Protein AF-A0A7S1CAX0-F1 (afdb_monomer_lite)

Secondary structure (DSSP, 8-state):
------------------SHHHHHHHHHHHHHHHHHHHHHHHHTT-HHHHHHHHHHHHHHHHTTT-HHHHHHHHHHHHHHHHHTT-HHHHHHHHHHHHHHHHHTTPPP-HHHHHHHHHHHHHHHHH--SHHHHHHHHHHHHHHHHHT--TT---

InterPro domains:
  IPR007317 Golgi to ER traffic protein 4 [PF04190] (66-153)
  IPR007317 Golgi to ER traffic protein 4 [PTHR12875] (23-150)
  IPR011990 Tetratricopeptide-like helical domain superfamily [G3DSA:1.25.40.10] (21-154)

Radius of gyration: 25.54 Å; chains: 1; bounding box: 96×46×54 Å

Organism: NCBI:txid1486930

Sequence (154 aa):
SSRAGAMAARRDGAGGRRAGGAAARAARDGASNVQEKLKASVAGGDFYSALQMYKTLYSRKNARGRHAEAEALLSEGALVMLEHGQLAAGCELATLLVSRWVERNAPASDATATTLGRINDAFVAAGTGKEHASFLLAAIKWSKHAGGLPGGDR

pLDDT: mean 81.01, std 21.6, range [34.97, 98.62]

Foldseek 3Di:
DDDDDDDDDDDDDDDPDDPPPPVVVVVVVVVVVLVVVLVVCLVVVVLVVNLVSLVVVLVVCVVVVVNVVSLVSLLVNLLSCLVVLNLQSSLVSLLVSLVVCQVVLPADDPVVVVSLVSSLVSCVVSDDDPSSVSSVVSNVVSNVSRHPPPDPPD

Structure (mmCIF, N/CA/C/O backbone):
data_AF-A0A7S1CAX0-F1
#
_entry.id   AF-A0A7S1CAX0-F1
#
loop_
_atom_site.group_PDB
_atom_site.id
_atom_site.type_symbol
_atom_site.label_atom_id
_atom_site.label_alt_id
_atom_site.label_comp_id
_atom_site.label_asym_id
_atom_site.label_entity_id
_atom_site.label_seq_id
_atom_site.pdbx_PDB_ins_code
_atom_site.Cartn_x
_atom_site.Cartn_y
_atom_site.Cartn_z
_atom_site.occupancy
_atom_site.B_iso_or_equiv
_atom_site.auth_seq_id
_atom_site.auth_comp_id
_atom_site.auth_asym_id
_atom_site.auth_atom_id
_atom_site.pdbx_PDB_model_num
ATOM 1 N N . SER A 1 1 ? 81.920 -31.897 18.966 1.00 44.06 1 SER A N 1
ATOM 2 C CA . SER A 1 1 ? 81.211 -30.605 18.924 1.00 44.06 1 SER A CA 1
ATOM 3 C C . SER A 1 1 ? 79.780 -30.815 18.488 1.00 44.06 1 SER A C 1
ATOM 5 O O . SER A 1 1 ? 79.544 -31.201 17.354 1.00 44.06 1 SER A O 1
ATOM 7 N N . SER A 1 2 ? 78.858 -30.635 19.432 1.00 38.16 2 SER A N 1
ATOM 8 C CA . SER A 1 2 ? 77.409 -30.789 19.293 1.00 38.16 2 SER A CA 1
ATOM 9 C C . SER A 1 2 ? 76.764 -29.416 19.504 1.00 38.16 2 SER A C 1
ATOM 11 O O . SER A 1 2 ? 77.166 -28.694 20.417 1.00 38.16 2 SER A O 1
ATOM 13 N N . ARG A 1 3 ? 75.810 -29.035 18.649 1.00 40.59 3 ARG A N 1
ATOM 14 C CA . ARG A 1 3 ? 74.965 -27.834 18.781 1.00 40.59 3 ARG A CA 1
ATOM 15 C C . ARG A 1 3 ? 73.632 -28.169 18.095 1.00 40.59 3 ARG A C 1
ATOM 17 O O . ARG A 1 3 ? 73.607 -28.373 16.892 1.00 40.59 3 ARG A O 1
ATOM 24 N N . ALA A 1 4 ? 72.648 -28.620 18.868 1.00 40.78 4 ALA A N 1
ATOM 25 C CA . ALA A 1 4 ? 71.555 -27.827 19.442 1.00 40.78 4 ALA A CA 1
ATOM 26 C C . ALA A 1 4 ? 70.459 -27.463 18.423 1.00 40.78 4 ALA A C 1
ATOM 28 O O . ALA A 1 4 ? 70.690 -26.700 17.493 1.00 40.78 4 ALA A O 1
ATOM 29 N N . GLY A 1 5 ? 69.249 -27.967 18.671 1.00 36.62 5 GLY A N 1
ATOM 30 C CA . GLY A 1 5 ? 68.012 -27.575 17.996 1.00 36.62 5 GLY A CA 1
ATOM 31 C C . GLY A 1 5 ? 66.832 -28.307 18.629 1.00 36.62 5 GLY A C 1
ATOM 32 O O . GLY A 1 5 ? 66.643 -29.494 18.401 1.00 36.62 5 GLY A O 1
ATOM 33 N N . ALA A 1 6 ? 66.118 -27.616 19.511 1.00 40.88 6 ALA A N 1
ATOM 34 C CA . ALA A 1 6 ? 65.125 -28.161 20.423 1.00 40.88 6 ALA A CA 1
ATOM 35 C C . ALA A 1 6 ? 63.689 -28.145 19.865 1.00 40.88 6 ALA A C 1
ATOM 37 O O . ALA A 1 6 ? 63.354 -27.337 19.006 1.00 40.88 6 ALA A O 1
ATOM 38 N N . MET A 1 7 ? 62.846 -28.932 20.545 1.00 36.00 7 MET A N 1
ATOM 39 C CA . MET A 1 7 ? 61.454 -28.637 20.921 1.00 36.00 7 MET A CA 1
ATOM 40 C C . MET A 1 7 ? 60.298 -28.846 19.919 1.00 36.00 7 MET A C 1
ATOM 42 O O . MET A 1 7 ? 60.063 -28.073 19.002 1.00 36.00 7 MET A O 1
ATOM 46 N N . ALA A 1 8 ? 59.453 -29.793 20.347 1.00 38.12 8 ALA A N 1
ATOM 47 C CA . ALA A 1 8 ? 58.020 -29.635 20.619 1.00 38.12 8 ALA A CA 1
ATOM 48 C C . ALA A 1 8 ? 57.004 -29.940 19.504 1.00 38.12 8 ALA A C 1
ATOM 50 O O . ALA A 1 8 ? 56.794 -29.202 18.547 1.00 38.12 8 ALA A O 1
ATOM 51 N N . ALA A 1 9 ? 56.275 -31.027 19.767 1.00 42.78 9 ALA A N 1
ATOM 52 C CA . ALA A 1 9 ? 55.037 -31.449 19.138 1.00 42.78 9 ALA A CA 1
ATOM 53 C C . ALA A 1 9 ? 53.938 -30.378 19.173 1.00 42.78 9 ALA A C 1
ATOM 55 O O . ALA A 1 9 ? 53.765 -29.698 20.187 1.00 42.78 9 ALA A O 1
ATOM 56 N N . ARG A 1 10 ? 53.090 -30.352 18.136 1.00 36.81 10 ARG A N 1
ATOM 57 C CA . ARG A 1 10 ? 51.700 -29.887 18.241 1.00 36.81 10 ARG A CA 1
ATOM 58 C C . ARG A 1 10 ? 50.765 -30.777 17.419 1.00 36.81 10 ARG A C 1
ATOM 60 O O . ARG A 1 10 ? 50.992 -31.021 16.240 1.00 36.81 10 ARG A O 1
ATOM 67 N N . ARG A 1 11 ? 49.741 -31.268 18.120 1.00 37.88 11 ARG A N 1
ATOM 68 C CA . ARG A 1 11 ? 48.550 -31.975 17.643 1.00 37.88 11 ARG A CA 1
ATOM 69 C C . ARG A 1 11 ? 47.566 -31.028 16.946 1.00 37.88 11 ARG A C 1
ATOM 71 O O . ARG A 1 11 ? 47.497 -29.862 17.317 1.00 37.88 11 ARG A O 1
ATOM 78 N N . ASP A 1 12 ? 46.791 -31.637 16.045 1.00 34.97 12 ASP A N 1
ATOM 79 C CA . ASP A 1 12 ? 45.351 -31.498 15.765 1.00 34.97 12 ASP A CA 1
ATOM 80 C C . ASP A 1 12 ? 44.698 -30.121 15.587 1.00 34.97 12 ASP A C 1
ATOM 82 O O . ASP A 1 12 ? 44.853 -29.202 16.384 1.00 34.97 12 ASP A O 1
ATOM 86 N N . GLY A 1 13 ? 43.783 -30.053 14.611 1.00 35.06 13 GLY A N 1
ATOM 87 C CA . GLY A 1 13 ? 42.746 -29.023 14.620 1.00 35.06 13 GLY A CA 1
ATOM 88 C C . GLY A 1 13 ? 41.946 -28.864 13.335 1.00 35.06 13 GLY A C 1
ATOM 89 O O . GLY A 1 13 ? 41.960 -27.795 12.734 1.00 35.06 13 GLY A O 1
ATOM 90 N N . ALA A 1 14 ? 41.208 -29.898 12.924 1.00 49.28 14 ALA A N 1
ATOM 91 C CA . ALA A 1 14 ? 40.087 -29.738 12.001 1.00 49.28 14 ALA A CA 1
ATOM 92 C C . ALA A 1 14 ? 39.044 -28.773 12.602 1.00 49.28 14 ALA A C 1
ATOM 94 O O . ALA A 1 14 ? 38.603 -28.962 13.733 1.00 49.28 14 ALA A O 1
ATOM 95 N N . GLY A 1 15 ? 38.628 -27.746 11.855 1.00 40.38 15 GLY A N 1
ATOM 96 C CA . GLY A 1 15 ? 37.693 -26.747 12.388 1.00 40.38 15 GLY A CA 1
ATOM 97 C C . GLY A 1 15 ? 37.135 -25.744 11.380 1.00 40.38 15 GLY A C 1
ATOM 98 O O . GLY A 1 15 ? 36.855 -24.607 11.739 1.00 40.38 15 GLY A O 1
ATOM 99 N N . GLY A 1 16 ? 36.971 -26.127 10.113 1.00 44.12 16 GLY A N 1
ATOM 100 C CA . GLY A 1 16 ? 36.284 -25.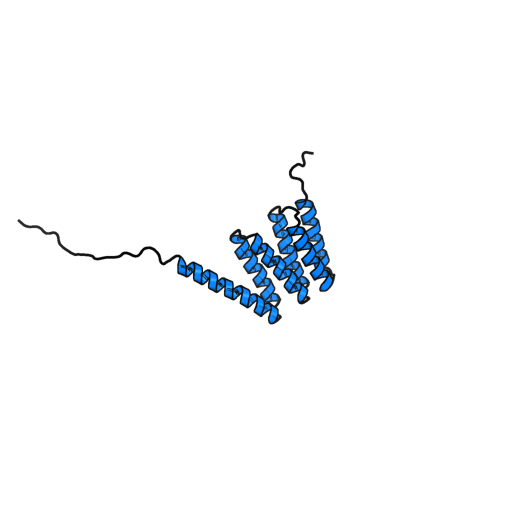297 9.122 1.00 44.12 16 GLY A CA 1
ATOM 101 C C . GLY A 1 16 ? 34.781 -25.593 9.087 1.00 44.12 16 GLY A C 1
ATOM 102 O O . GLY A 1 16 ? 34.403 -26.736 8.844 1.00 44.12 16 GLY A O 1
ATOM 103 N N . ARG A 1 17 ? 33.953 -24.542 9.221 1.00 52.75 17 ARG A N 1
ATOM 104 C CA . ARG A 1 17 ? 32.480 -24.461 9.014 1.00 52.75 17 ARG A CA 1
ATOM 105 C C . ARG A 1 17 ? 31.587 -24.537 10.268 1.00 52.75 17 ARG A C 1
ATOM 107 O O . ARG A 1 17 ? 30.875 -25.515 10.462 1.00 52.75 17 ARG A O 1
ATOM 114 N N . ARG A 1 18 ? 31.500 -23.446 11.048 1.00 49.44 18 ARG A N 1
ATOM 115 C CA . ARG A 1 18 ? 30.340 -23.168 11.941 1.00 49.44 18 ARG A CA 1
ATOM 116 C C . ARG A 1 18 ? 29.879 -21.698 12.022 1.00 49.44 18 ARG A C 1
ATOM 118 O O . ARG A 1 18 ? 28.989 -21.396 12.804 1.00 49.44 18 ARG A O 1
ATOM 125 N N . ALA A 1 19 ? 30.397 -20.785 11.196 1.00 51.97 19 ALA A N 1
ATOM 126 C CA . ALA A 1 19 ? 30.010 -19.364 11.261 1.00 51.97 19 ALA A CA 1
ATOM 127 C C . ALA A 1 19 ? 28.743 -19.003 10.448 1.00 51.97 19 ALA A C 1
ATOM 129 O O . ALA A 1 19 ? 28.038 -18.060 10.793 1.00 51.97 19 ALA A O 1
ATOM 130 N N . GLY A 1 20 ? 28.399 -19.766 9.401 1.00 48.28 20 GLY A N 1
ATOM 131 C CA . GLY A 1 20 ? 27.277 -19.426 8.507 1.00 48.28 20 GLY A CA 1
ATOM 132 C C . GLY A 1 20 ? 25.873 -19.666 9.087 1.00 48.28 20 GLY A C 1
ATOM 133 O O . GLY A 1 20 ? 24.917 -19.018 8.673 1.00 48.28 20 GLY A O 1
ATOM 134 N N . GLY A 1 21 ? 25.730 -20.571 10.062 1.00 47.00 21 GLY A N 1
ATOM 135 C CA . GLY A 1 21 ? 24.420 -20.967 10.601 1.00 47.00 21 GLY A CA 1
ATOM 136 C C . GLY A 1 21 ? 23.845 -20.008 11.649 1.00 47.00 21 GLY A C 1
ATOM 137 O O . GLY A 1 21 ? 22.638 -19.785 11.679 1.00 47.00 21 GLY A O 1
ATOM 138 N N . ALA A 1 22 ? 24.696 -19.408 12.486 1.00 55.41 22 ALA A N 1
ATOM 139 C CA . ALA A 1 22 ? 24.262 -18.554 13.595 1.00 55.41 22 ALA A CA 1
ATOM 140 C C . ALA A 1 22 ? 23.721 -17.196 13.117 1.00 55.41 22 ALA A C 1
ATOM 142 O O . ALA A 1 22 ? 22.669 -16.757 13.576 1.00 55.41 22 ALA A O 1
ATOM 143 N N . ALA A 1 23 ? 24.378 -16.571 12.134 1.00 52.81 23 ALA A N 1
ATOM 144 C CA . ALA A 1 23 ? 23.921 -15.313 11.541 1.00 52.81 23 ALA A CA 1
ATOM 145 C C . ALA A 1 23 ? 22.601 -15.483 10.766 1.00 52.81 23 ALA A C 1
ATOM 147 O O . ALA A 1 23 ? 21.706 -14.645 10.861 1.00 52.81 23 ALA A O 1
ATOM 148 N N . ALA A 1 24 ? 22.444 -16.602 10.051 1.00 52.50 24 ALA A N 1
ATOM 149 C CA . ALA A 1 24 ? 21.204 -16.930 9.352 1.00 52.50 24 ALA A CA 1
ATOM 150 C C . ALA A 1 24 ? 20.044 -17.218 10.323 1.00 52.50 24 ALA A C 1
ATOM 152 O O . ALA A 1 24 ? 18.904 -16.860 10.032 1.00 52.50 24 ALA A O 1
ATOM 153 N N . ARG A 1 25 ? 20.325 -17.826 11.484 1.00 48.59 25 ARG A N 1
ATOM 154 C CA . ARG A 1 25 ? 19.327 -18.088 12.531 1.00 48.59 25 ARG A CA 1
ATOM 155 C C . ARG A 1 25 ? 18.913 -16.807 13.258 1.00 48.59 25 ARG A C 1
ATOM 157 O O . ARG A 1 25 ? 17.731 -16.508 13.279 1.00 48.59 25 ARG A O 1
ATOM 164 N N . ALA A 1 26 ? 19.860 -15.973 13.686 1.00 54.69 26 ALA A N 1
ATOM 165 C CA . ALA A 1 26 ? 19.562 -14.672 14.295 1.00 54.69 26 ALA A CA 1
ATOM 166 C C . ALA A 1 26 ? 18.788 -13.732 13.346 1.00 54.69 26 ALA A C 1
ATOM 168 O O . ALA A 1 26 ? 17.893 -13.002 13.770 1.00 54.69 26 ALA A O 1
ATOM 169 N N . ALA A 1 27 ? 19.082 -13.777 12.041 1.00 53.69 27 ALA A N 1
ATOM 170 C CA . ALA A 1 27 ? 18.327 -13.034 11.034 1.00 53.69 27 ALA A CA 1
ATOM 171 C C . ALA A 1 27 ? 16.896 -13.569 10.834 1.00 53.69 27 ALA A C 1
ATOM 173 O O . ALA A 1 27 ? 15.994 -12.784 10.538 1.00 53.69 27 ALA A O 1
ATOM 174 N N . ARG A 1 28 ? 16.682 -14.883 10.989 1.00 52.22 28 ARG A N 1
ATOM 175 C CA . ARG A 1 28 ? 15.354 -15.519 10.949 1.00 52.22 28 ARG A CA 1
ATOM 176 C C . ARG A 1 28 ? 14.548 -15.209 12.210 1.00 52.22 28 ARG A C 1
ATOM 178 O O . ARG A 1 28 ? 13.405 -14.778 12.089 1.00 52.22 28 ARG A O 1
ATOM 185 N N . ASP A 1 29 ? 15.171 -15.304 13.379 1.00 54.53 29 ASP A N 1
ATOM 186 C CA . ASP A 1 29 ? 14.547 -15.025 14.676 1.00 54.53 29 ASP A CA 1
ATOM 187 C C . ASP A 1 29 ? 14.168 -13.535 14.797 1.00 54.53 29 ASP A C 1
ATOM 189 O O . ASP A 1 29 ? 13.073 -13.188 15.240 1.00 54.53 29 ASP A O 1
ATOM 193 N N . GLY A 1 30 ? 15.023 -12.634 14.297 1.00 58.81 30 GLY A N 1
ATOM 194 C CA . GLY A 1 30 ? 14.728 -11.201 14.220 1.00 58.81 30 GLY A CA 1
ATOM 195 C C . GLY A 1 30 ? 13.636 -10.839 13.205 1.00 58.81 30 GLY A C 1
ATOM 196 O O . GLY A 1 30 ? 1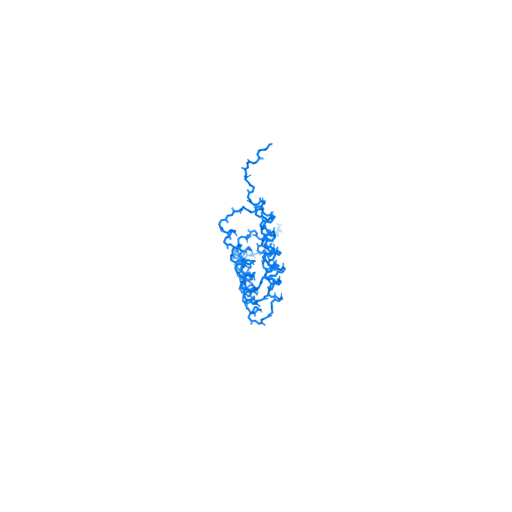2.910 -9.872 13.420 1.00 58.81 30 GLY A O 1
ATOM 197 N N . ALA A 1 31 ? 13.489 -11.593 12.109 1.00 55.59 31 ALA A N 1
ATOM 198 C CA . ALA A 1 31 ? 12.433 -11.365 11.119 1.00 55.59 31 ALA A CA 1
ATOM 199 C C . ALA A 1 31 ? 11.061 -11.885 11.589 1.00 55.59 31 ALA A C 1
ATOM 201 O O . ALA A 1 31 ? 10.070 -11.180 11.398 1.00 55.59 31 ALA A O 1
ATOM 202 N N . SER A 1 32 ? 11.016 -13.055 12.246 1.00 57.66 32 SER A N 1
ATOM 203 C CA . SER A 1 32 ? 9.788 -13.621 12.839 1.00 57.66 32 SER A CA 1
ATOM 204 C C . SER A 1 32 ? 9.201 -12.680 13.893 1.00 57.66 32 SER A C 1
ATOM 206 O O . SER A 1 32 ? 8.029 -12.318 13.835 1.00 57.66 32 SER A O 1
ATOM 208 N N . ASN A 1 33 ? 10.061 -12.163 14.776 1.00 69.31 33 ASN A N 1
ATOM 209 C CA . ASN A 1 33 ? 9.667 -11.250 15.847 1.00 69.31 33 ASN A CA 1
ATOM 210 C C . ASN A 1 33 ? 9.074 -9.934 15.308 1.00 69.31 33 ASN A C 1
ATOM 212 O O . ASN A 1 33 ? 8.148 -9.371 15.881 1.00 69.31 33 ASN A O 1
ATOM 216 N N . VAL A 1 34 ? 9.576 -9.427 14.178 1.00 71.69 34 VAL A N 1
ATOM 217 C CA . VAL A 1 34 ? 9.106 -8.146 13.639 1.00 71.69 34 VAL A CA 1
ATOM 218 C C . VAL A 1 34 ? 7.725 -8.258 12.982 1.00 71.69 34 VAL A C 1
ATOM 220 O O . VAL A 1 34 ? 6.926 -7.340 13.147 1.00 71.69 34 VAL A O 1
ATOM 223 N N . GLN A 1 35 ? 7.405 -9.360 12.293 1.00 70.56 35 GLN A N 1
ATOM 224 C CA . GLN A 1 35 ? 6.041 -9.584 11.787 1.00 70.56 35 GLN A CA 1
ATOM 225 C C . GLN A 1 35 ? 5.036 -9.803 12.925 1.00 70.56 35 GLN A C 1
ATOM 227 O O . GLN A 1 35 ? 3.921 -9.294 12.861 1.00 70.56 35 GLN A O 1
ATOM 232 N N . GLU A 1 36 ? 5.426 -10.514 13.983 1.00 76.06 36 GLU A N 1
ATOM 233 C CA . GLU A 1 36 ? 4.591 -10.683 15.180 1.00 76.06 36 GLU A CA 1
ATOM 234 C C . GLU A 1 36 ? 4.344 -9.351 15.891 1.00 76.06 36 GLU A C 1
ATOM 236 O O . GLU A 1 36 ? 3.205 -9.030 16.221 1.00 76.06 36 GLU A O 1
ATOM 241 N N . LYS A 1 37 ? 5.385 -8.527 16.049 1.00 76.50 37 LYS A N 1
ATOM 242 C CA . LYS A 1 37 ? 5.259 -7.171 16.596 1.00 76.50 37 LYS A CA 1
ATOM 243 C C . LYS A 1 37 ? 4.365 -6.279 15.749 1.00 76.50 37 LYS A C 1
ATOM 245 O O . LYS A 1 37 ? 3.569 -5.542 16.306 1.00 76.50 37 LYS A O 1
ATOM 250 N N . LEU A 1 38 ? 4.463 -6.366 14.424 1.00 82.38 38 LEU A N 1
ATOM 251 C CA . LEU A 1 38 ? 3.599 -5.616 13.515 1.00 82.38 38 LEU A CA 1
ATOM 252 C C . LEU A 1 38 ? 2.124 -5.971 13.745 1.00 82.38 38 LEU A C 1
ATOM 254 O O . LEU A 1 38 ? 1.294 -5.081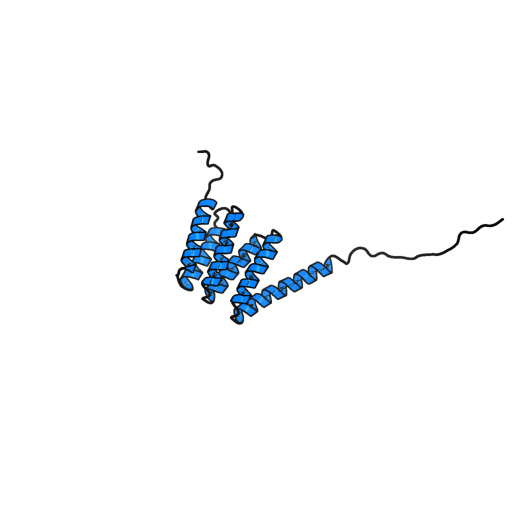 13.913 1.00 82.38 38 LEU A O 1
ATOM 258 N N . LYS A 1 39 ? 1.817 -7.272 13.825 1.00 78.00 39 LYS A N 1
ATOM 259 C CA . LYS A 1 39 ? 0.470 -7.768 14.140 1.00 78.00 39 LYS A CA 1
ATOM 260 C C . LYS A 1 39 ? 0.008 -7.306 15.520 1.00 78.00 39 LYS A C 1
ATOM 262 O O . LYS A 1 39 ? -1.132 -6.880 15.659 1.00 78.00 39 LYS A O 1
ATOM 267 N N . ALA A 1 40 ? 0.891 -7.347 16.517 1.00 82.00 40 ALA A N 1
ATOM 268 C CA . ALA A 1 40 ? 0.590 -6.887 17.868 1.00 82.00 40 ALA A CA 1
ATOM 269 C C . ALA A 1 40 ? 0.330 -5.371 17.930 1.00 82.00 40 ALA A C 1
ATOM 271 O O . ALA A 1 40 ? -0.622 -4.960 18.584 1.00 82.00 40 ALA A O 1
ATOM 272 N N . SER A 1 41 ? 1.115 -4.544 17.229 1.00 82.38 41 SER A N 1
ATOM 273 C CA . SER A 1 41 ? 0.906 -3.091 17.161 1.00 82.38 41 SER A CA 1
ATOM 274 C C . SER A 1 41 ? -0.427 -2.742 16.503 1.00 82.38 41 SER A C 1
ATOM 276 O O . SER A 1 41 ? -1.157 -1.913 17.032 1.00 82.38 41 SER A O 1
ATOM 278 N N . VAL A 1 42 ? -0.780 -3.411 15.400 1.00 86.12 42 VAL A N 1
ATOM 279 C CA . VAL A 1 42 ? -2.085 -3.224 14.742 1.00 86.12 42 VAL A CA 1
ATOM 280 C C . VAL A 1 42 ? -3.225 -3.658 15.667 1.00 86.12 42 VAL A C 1
ATOM 282 O O . VAL A 1 42 ? -4.153 -2.886 15.886 1.00 86.12 42 VAL A O 1
ATOM 285 N N . ALA A 1 43 ? -3.130 -4.844 16.277 1.00 84.50 43 ALA A N 1
ATOM 286 C CA . ALA A 1 43 ? -4.149 -5.350 17.201 1.00 84.50 43 ALA A CA 1
ATOM 287 C C . ALA A 1 43 ? -4.296 -4.488 18.468 1.00 84.50 43 ALA A C 1
ATOM 289 O O . ALA A 1 43 ? -5.386 -4.384 19.023 1.00 84.50 43 ALA A O 1
ATOM 290 N N . GLY A 1 44 ? -3.207 -3.865 18.921 1.00 84.94 44 GLY A N 1
ATOM 291 C CA . GLY A 1 44 ? -3.185 -2.950 20.060 1.00 84.94 44 GLY A CA 1
ATOM 292 C C . GLY A 1 44 ? -3.592 -1.511 19.730 1.00 84.94 44 GLY A C 1
ATOM 293 O O . GLY A 1 44 ? -3.587 -0.677 20.630 1.00 84.94 44 GLY A O 1
ATOM 294 N N . GLY A 1 45 ? -3.912 -1.199 18.468 1.00 88.94 45 GLY A N 1
ATOM 295 C CA . GLY A 1 45 ? -4.270 0.154 18.028 1.00 88.94 45 GLY A CA 1
ATOM 296 C C . GLY A 1 45 ? -3.094 1.136 17.939 1.00 88.94 45 GLY A C 1
ATOM 297 O O . GLY A 1 45 ? -3.303 2.331 17.730 1.00 88.94 45 GLY A O 1
ATOM 298 N N . ASP A 1 46 ? -1.852 0.661 18.060 1.00 93.62 46 ASP A N 1
ATOM 299 C CA . ASP A 1 46 ? -0.644 1.470 17.881 1.00 93.62 46 ASP A CA 1
ATOM 300 C C . ASP A 1 46 ? -0.282 1.577 16.390 1.00 93.62 46 ASP A C 1
ATOM 302 O O . ASP A 1 46 ? 0.717 1.039 15.890 1.00 93.62 46 ASP A O 1
ATOM 306 N N . PHE A 1 47 ? -1.152 2.267 15.650 1.00 93.31 47 PHE A N 1
ATOM 307 C CA . PHE A 1 47 ? -1.023 2.433 14.204 1.00 93.31 47 PHE A CA 1
ATOM 308 C C . PHE A 1 47 ? 0.186 3.284 13.813 1.00 93.31 47 PHE A C 1
ATOM 310 O O . PHE A 1 47 ? 0.766 3.072 12.747 1.00 93.31 47 PHE A O 1
ATOM 317 N N . TYR A 1 48 ? 0.615 4.205 14.679 1.00 93.69 48 TYR A N 1
ATOM 318 C CA . TYR A 1 48 ? 1.814 5.001 14.437 1.00 93.69 48 TYR A CA 1
ATOM 319 C C . TYR A 1 48 ? 3.070 4.126 14.447 1.00 93.69 48 TYR A C 1
ATOM 321 O O 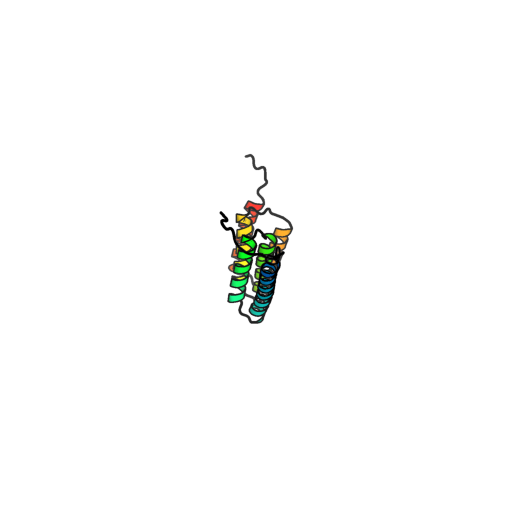. TYR A 1 48 ? 3.848 4.157 13.486 1.00 93.69 48 TYR A O 1
ATOM 329 N N . SER A 1 49 ? 3.257 3.299 15.481 1.00 91.62 49 SER A N 1
ATOM 330 C CA . SER A 1 49 ? 4.393 2.374 15.514 1.00 91.62 49 SER A CA 1
ATOM 331 C C . SER A 1 49 ? 4.309 1.362 14.377 1.00 91.62 49 SER A C 1
ATOM 333 O O . SER A 1 49 ? 5.315 1.128 13.702 1.00 91.62 49 SER A O 1
ATOM 335 N N . ALA A 1 50 ? 3.120 0.819 14.093 1.00 94.12 50 ALA A N 1
ATOM 336 C CA . ALA A 1 50 ? 2.928 -0.097 12.970 1.00 94.12 50 ALA A CA 1
ATOM 337 C C . ALA A 1 50 ? 3.335 0.544 11.627 1.00 94.12 50 ALA A C 1
ATOM 339 O O . ALA A 1 50 ? 4.075 -0.071 10.855 1.00 94.12 50 ALA A O 1
ATOM 340 N N . LEU A 1 51 ? 2.951 1.800 11.371 1.00 95.38 51 LEU A N 1
ATOM 341 C CA . LEU A 1 51 ? 3.350 2.552 10.177 1.00 95.38 51 LEU A CA 1
ATOM 342 C C . LEU A 1 51 ? 4.878 2.672 10.063 1.00 95.38 51 LEU A C 1
ATOM 344 O O . LEU A 1 51 ? 5.456 2.363 9.014 1.00 95.38 51 LEU A O 1
ATOM 348 N N . GLN A 1 52 ? 5.557 3.070 11.143 1.00 94.75 52 GLN A N 1
ATOM 349 C CA . GLN A 1 52 ? 7.021 3.187 11.131 1.00 94.75 52 GLN A CA 1
ATOM 350 C C . GLN A 1 52 ? 7.709 1.830 10.935 1.00 94.75 52 GLN A C 1
ATOM 352 O O . GLN A 1 52 ? 8.742 1.734 10.257 1.00 94.75 52 GLN A O 1
ATOM 357 N N . MET A 1 53 ? 7.122 0.760 11.469 1.00 93.25 53 MET A N 1
ATOM 358 C CA . MET A 1 53 ? 7.614 -0.596 11.266 1.00 93.25 53 MET A CA 1
ATOM 359 C C . MET A 1 53 ? 7.479 -1.046 9.808 1.00 93.25 53 MET A C 1
ATOM 361 O O . MET A 1 53 ? 8.467 -1.543 9.258 1.00 93.25 53 MET A O 1
ATOM 365 N N . TYR A 1 54 ? 6.334 -0.810 9.153 1.00 95.56 54 TYR A N 1
ATOM 366 C CA . TYR A 1 54 ? 6.162 -1.078 7.718 1.00 95.56 54 TYR A CA 1
ATOM 367 C C . TYR A 1 54 ? 7.233 -0.364 6.885 1.00 95.56 54 TYR A C 1
ATOM 369 O O . TYR A 1 54 ? 7.928 -1.006 6.093 1.00 95.56 54 TYR A O 1
ATOM 377 N N . LYS A 1 55 ? 7.456 0.936 7.120 1.00 95.25 55 LYS A N 1
ATOM 378 C CA . LYS A 1 55 ? 8.471 1.731 6.399 1.00 95.25 55 LYS A CA 1
ATOM 379 C C . LYS A 1 55 ? 9.898 1.226 6.628 1.00 95.25 55 LYS A C 1
ATOM 381 O O . LYS A 1 55 ? 10.711 1.179 5.697 1.00 95.25 55 LYS A O 1
ATOM 386 N N . THR A 1 56 ? 10.208 0.809 7.855 1.00 94.50 56 THR A N 1
ATOM 387 C CA . THR A 1 56 ? 11.524 0.262 8.220 1.00 94.50 56 THR A CA 1
ATOM 388 C C . THR A 1 56 ? 11.769 -1.088 7.548 1.00 94.50 56 THR A C 1
ATOM 390 O O . THR A 1 56 ? 12.836 -1.318 6.970 1.00 94.50 56 THR A O 1
ATOM 393 N N . LEU A 1 57 ? 10.785 -1.989 7.600 1.00 92.69 57 LEU A N 1
ATOM 394 C CA . LEU A 1 57 ? 10.853 -3.300 6.958 1.00 92.69 57 LEU A CA 1
ATOM 395 C C . LEU A 1 57 ? 10.984 -3.174 5.447 1.00 92.69 57 LEU A C 1
ATOM 397 O O . LEU A 1 57 ? 11.878 -3.793 4.865 1.00 92.69 57 LEU A O 1
ATOM 401 N N . TYR A 1 58 ? 10.145 -2.332 4.845 1.00 94.69 58 TYR A N 1
ATOM 402 C CA . TYR A 1 58 ? 10.219 -1.973 3.438 1.00 94.69 58 TYR A CA 1
ATOM 403 C C . TYR A 1 58 ? 11.646 -1.546 3.066 1.00 94.69 58 TYR A C 1
ATOM 405 O O . TYR A 1 58 ? 12.268 -2.169 2.206 1.00 94.69 58 TYR A O 1
ATOM 413 N N . SER A 1 59 ? 12.211 -0.562 3.774 1.00 93.44 59 SER A N 1
ATOM 414 C CA . SER A 1 59 ? 13.547 -0.024 3.477 1.00 93.44 59 SER A CA 1
ATOM 415 C C . SER A 1 59 ? 14.629 -1.103 3.553 1.00 93.44 59 SER A C 1
ATOM 417 O O . SER A 1 59 ? 15.473 -1.211 2.663 1.00 93.44 59 SER A O 1
ATOM 419 N N . ARG A 1 60 ? 14.572 -1.969 4.573 1.00 93.56 60 ARG A N 1
ATOM 420 C CA . ARG A 1 60 ? 15.510 -3.094 4.734 1.00 93.56 60 ARG A CA 1
ATOM 421 C C . ARG A 1 60 ? 15.398 -4.124 3.612 1.00 93.56 60 ARG A C 1
ATOM 423 O O . ARG A 1 60 ? 16.413 -4.685 3.202 1.00 93.56 60 ARG A O 1
ATOM 430 N N . LYS A 1 61 ? 14.182 -4.422 3.151 1.00 91.44 61 LYS A N 1
ATOM 431 C CA . LYS A 1 61 ? 13.937 -5.372 2.054 1.00 91.44 61 LYS A CA 1
ATOM 432 C C . LYS A 1 61 ? 14.374 -4.783 0.719 1.00 91.44 61 LYS A C 1
ATOM 434 O O . LYS A 1 61 ? 15.074 -5.461 -0.032 1.00 91.44 61 LYS A O 1
ATOM 439 N N . ASN A 1 62 ? 14.050 -3.514 0.483 1.00 91.75 62 ASN A N 1
ATOM 440 C CA . ASN A 1 62 ? 14.439 -2.785 -0.716 1.00 91.75 62 ASN A CA 1
ATOM 441 C C . ASN A 1 62 ? 15.967 -2.681 -0.847 1.00 91.75 62 ASN A C 1
ATOM 443 O O . ASN A 1 62 ? 16.510 -3.002 -1.897 1.00 91.75 62 ASN A O 1
ATOM 447 N N . ALA A 1 63 ? 16.675 -2.366 0.245 1.00 91.88 63 ALA A N 1
ATOM 448 C CA . ALA A 1 63 ? 18.142 -2.320 0.274 1.00 91.88 63 ALA A CA 1
ATOM 449 C C . ALA A 1 63 ? 18.818 -3.674 -0.027 1.00 91.88 63 ALA A C 1
ATOM 451 O O . ALA A 1 63 ? 19.997 -3.719 -0.362 1.00 91.88 63 ALA A O 1
ATOM 452 N N . ARG A 1 64 ? 18.084 -4.788 0.090 1.00 93.94 64 ARG A N 1
ATOM 453 C CA . ARG A 1 64 ? 18.556 -6.144 -0.240 1.00 93.94 64 ARG A CA 1
ATOM 454 C C . ARG A 1 64 ? 18.119 -6.603 -1.637 1.00 93.94 64 ARG A C 1
ATOM 456 O O . ARG A 1 64 ? 18.212 -7.792 -1.922 1.00 93.94 64 ARG A O 1
ATOM 463 N N . GLY A 1 65 ? 17.572 -5.709 -2.466 1.00 91.69 65 GLY A N 1
ATOM 464 C CA . GLY A 1 65 ? 17.065 -6.031 -3.806 1.00 91.69 65 GLY A CA 1
ATOM 465 C C . GLY A 1 65 ? 15.783 -6.875 -3.816 1.00 91.69 65 GLY A C 1
ATOM 466 O O . GLY A 1 65 ? 15.357 -7.349 -4.866 1.00 91.69 65 GLY A O 1
ATOM 467 N N . ARG A 1 66 ? 15.133 -7.082 -2.661 1.00 92.75 66 ARG A N 1
ATOM 468 C CA . ARG A 1 66 ? 13.907 -7.895 -2.541 1.00 92.75 66 ARG A CA 1
ATOM 469 C C . ARG A 1 66 ? 12.675 -7.048 -2.858 1.00 92.75 66 ARG A C 1
ATOM 471 O O . ARG A 1 66 ? 11.811 -6.868 -2.003 1.00 92.75 66 ARG A O 1
ATOM 478 N N . HIS A 1 67 ? 12.626 -6.491 -4.067 1.00 92.25 67 HIS A N 1
ATOM 479 C CA . HIS A 1 67 ? 11.635 -5.480 -4.448 1.00 92.25 67 HIS A CA 1
ATOM 480 C C . HIS A 1 67 ? 10.195 -5.996 -4.364 1.00 92.25 67 HIS A C 1
ATOM 482 O O . HIS A 1 67 ? 9.375 -5.345 -3.733 1.00 92.25 67 HIS A O 1
ATOM 488 N N . ALA A 1 68 ? 9.909 -7.196 -4.880 1.00 91.81 68 ALA A N 1
ATOM 489 C CA . ALA A 1 68 ? 8.561 -7.773 -4.825 1.00 91.81 68 ALA A CA 1
ATOM 490 C C . ALA A 1 68 ? 8.035 -7.918 -3.384 1.00 91.81 68 ALA A C 1
ATOM 492 O O . ALA A 1 68 ? 6.890 -7.594 -3.094 1.00 91.81 68 ALA A O 1
ATOM 493 N N . GLU A 1 69 ? 8.888 -8.344 -2.448 1.00 92.81 69 GLU A N 1
ATOM 494 C CA . GLU A 1 69 ? 8.507 -8.436 -1.034 1.00 92.81 69 GLU A CA 1
ATOM 495 C C . GLU A 1 69 ? 8.355 -7.071 -0.369 1.00 92.81 69 GLU A C 1
ATOM 497 O O . GLU A 1 69 ? 7.520 -6.903 0.515 1.00 92.81 69 GLU A O 1
ATOM 502 N N . ALA A 1 70 ? 9.188 -6.105 -0.755 1.00 94.44 70 ALA A N 1
ATOM 503 C CA . ALA A 1 70 ? 9.099 -4.747 -0.245 1.00 94.44 70 ALA A CA 1
ATOM 504 C C . ALA A 1 70 ? 7.783 -4.088 -0.698 1.00 94.44 70 ALA A C 1
ATOM 506 O O . ALA A 1 70 ? 7.100 -3.461 0.107 1.00 94.44 70 ALA A O 1
ATOM 507 N N . GLU A 1 71 ? 7.401 -4.282 -1.959 1.00 95.06 71 GLU A N 1
ATOM 508 C CA . GLU A 1 71 ? 6.138 -3.797 -2.521 1.00 95.06 71 GLU A CA 1
ATOM 509 C C . GLU A 1 71 ? 4.931 -4.487 -1.876 1.00 95.06 71 GLU A C 1
ATOM 511 O O . GLU A 1 71 ? 3.989 -3.807 -1.465 1.00 95.06 71 GLU A O 1
ATOM 516 N N . ALA A 1 72 ? 4.998 -5.810 -1.684 1.00 95.06 72 ALA A N 1
ATOM 517 C CA . ALA A 1 72 ? 3.970 -6.559 -0.967 1.00 95.06 72 ALA A CA 1
ATOM 518 C C . ALA A 1 72 ? 3.749 -5.999 0.448 1.00 95.06 72 ALA A C 1
ATOM 520 O O . ALA A 1 72 ? 2.608 -5.719 0.805 1.00 95.06 72 ALA A O 1
ATOM 521 N N . LEU A 1 73 ? 4.826 -5.731 1.201 1.00 95.31 73 LEU A N 1
ATOM 522 C CA . LEU A 1 73 ? 4.750 -5.133 2.542 1.00 95.31 73 LEU A CA 1
ATOM 523 C C . LEU A 1 73 ? 4.066 -3.762 2.553 1.00 95.31 73 LEU A C 1
ATOM 525 O O . LEU A 1 73 ? 3.304 -3.473 3.472 1.00 95.31 73 LEU A O 1
ATOM 529 N N . LEU A 1 74 ? 4.339 -2.906 1.564 1.00 97.56 74 LEU A N 1
ATOM 530 C CA . LEU A 1 74 ? 3.687 -1.596 1.483 1.00 97.56 74 LEU A CA 1
ATOM 531 C C . LEU A 1 74 ? 2.205 -1.724 1.131 1.00 97.56 74 LEU A C 1
ATOM 533 O O . LEU A 1 74 ? 1.384 -1.042 1.739 1.00 97.56 74 LEU A O 1
ATOM 537 N N . SER A 1 75 ? 1.862 -2.603 0.184 1.00 97.88 75 SER A N 1
ATOM 538 C CA . SER A 1 75 ? 0.465 -2.837 -0.193 1.00 97.88 75 SER A CA 1
ATOM 539 C C . SER A 1 75 ? -0.346 -3.445 0.957 1.00 97.88 75 SER A C 1
ATOM 541 O O . SER A 1 75 ? -1.433 -2.960 1.250 1.00 97.88 75 SER A O 1
ATOM 543 N N . GLU A 1 76 ? 0.207 -4.439 1.659 1.00 96.62 76 GLU A N 1
ATOM 544 C CA . GLU A 1 76 ? -0.399 -5.057 2.842 1.00 96.62 76 GLU A CA 1
ATOM 545 C C . GLU A 1 76 ? -0.612 -4.014 3.938 1.00 96.62 76 GLU A C 1
ATOM 547 O O . GLU A 1 76 ? -1.721 -3.870 4.445 1.00 96.62 76 GLU A O 1
ATOM 552 N N . GLY A 1 77 ? 0.422 -3.231 4.256 1.00 96.62 77 GLY A N 1
ATOM 553 C CA . GLY A 1 77 ? 0.313 -2.198 5.276 1.00 96.62 77 GLY A CA 1
ATOM 554 C C . GLY A 1 77 ? -0.700 -1.114 4.926 1.00 96.62 77 GLY A C 1
ATOM 555 O O . GLY A 1 77 ? -1.445 -0.689 5.804 1.00 96.62 77 GLY A O 1
ATOM 556 N N . ALA A 1 78 ? -0.784 -0.697 3.660 1.00 98.12 78 ALA A N 1
ATOM 557 C CA . ALA A 1 78 ? -1.802 0.254 3.226 1.00 98.12 78 ALA A CA 1
ATOM 558 C C . ALA A 1 78 ? -3.218 -0.294 3.466 1.00 98.12 78 ALA A C 1
ATOM 560 O O . ALA A 1 78 ? -4.032 0.396 4.073 1.00 98.12 78 ALA A O 1
ATOM 561 N N . LEU A 1 79 ? -3.488 -1.539 3.058 1.00 98.00 79 LEU A N 1
ATOM 562 C CA . LEU A 1 79 ? -4.790 -2.184 3.263 1.00 98.00 79 LEU A CA 1
ATOM 563 C C . LEU A 1 79 ? -5.137 -2.294 4.751 1.00 98.00 79 LEU A C 1
ATOM 565 O O . LEU A 1 79 ? -6.201 -1.841 5.157 1.00 98.00 79 LEU A O 1
ATOM 569 N N . VAL A 1 80 ? -4.206 -2.787 5.573 1.00 96.25 80 VAL A N 1
ATOM 570 C CA . VAL A 1 80 ? -4.411 -2.939 7.022 1.00 96.25 80 VAL A CA 1
ATOM 571 C C . VAL A 1 80 ? -4.724 -1.600 7.695 1.00 96.25 80 VAL A C 1
ATOM 573 O O . VAL A 1 80 ? -5.608 -1.527 8.546 1.00 96.25 80 VAL A O 1
ATOM 576 N N . MET A 1 81 ? -4.024 -0.524 7.325 1.00 96.56 81 MET A N 1
ATOM 577 C CA . MET A 1 81 ? -4.294 0.808 7.880 1.00 96.56 81 MET A CA 1
ATOM 578 C C . MET A 1 81 ? -5.686 1.310 7.484 1.00 96.56 81 MET A C 1
ATOM 580 O O . MET A 1 81 ? -6.407 1.847 8.324 1.00 96.56 81 MET A O 1
ATOM 584 N N . LEU A 1 82 ? -6.079 1.110 6.224 1.00 97.69 82 LEU A N 1
ATOM 585 C CA . LEU A 1 82 ? -7.388 1.525 5.716 1.00 97.69 82 LEU A CA 1
ATOM 586 C C . LEU A 1 82 ? -8.532 0.733 6.357 1.00 97.69 82 LEU A C 1
ATOM 588 O O . LEU A 1 82 ? -9.525 1.337 6.751 1.00 97.69 82 LEU A O 1
ATOM 592 N N . GLU A 1 83 ? -8.363 -0.573 6.566 1.00 95.88 83 GLU A N 1
ATOM 593 C CA . GLU A 1 83 ? -9.322 -1.423 7.292 1.00 95.88 83 GLU A CA 1
ATOM 594 C C . GLU A 1 83 ? -9.604 -0.916 8.719 1.00 95.88 83 GLU A C 1
ATOM 596 O O . GLU A 1 83 ? -10.705 -1.093 9.231 1.00 95.88 83 GLU A O 1
ATOM 601 N N . HIS A 1 84 ? -8.639 -0.231 9.343 1.00 94.88 84 HIS A N 1
ATOM 602 C CA . HIS A 1 84 ? -8.778 0.378 10.671 1.00 94.88 84 HIS A CA 1
ATOM 603 C C . HIS A 1 84 ? -9.094 1.888 10.623 1.00 94.88 84 HIS A C 1
ATOM 605 O O . HIS A 1 84 ? -8.922 2.600 11.618 1.00 94.88 84 HIS A O 1
ATOM 611 N N . GLY A 1 85 ? -9.514 2.410 9.466 1.00 95.06 85 GLY A N 1
ATOM 612 C CA . GLY A 1 85 ? -9.886 3.818 9.280 1.00 95.06 85 GLY A CA 1
ATOM 613 C C . GLY A 1 85 ? -8.711 4.805 9.315 1.00 95.06 85 GLY A C 1
ATOM 614 O O . GLY A 1 85 ? -8.917 6.018 9.363 1.00 95.06 85 GLY A O 1
ATOM 615 N N . GLN A 1 86 ? -7.466 4.325 9.278 1.00 96.62 86 GLN A N 1
ATOM 616 C CA . GLN A 1 86 ? -6.265 5.163 9.322 1.00 96.62 86 GLN A CA 1
ATOM 617 C C . GLN A 1 86 ? -5.907 5.685 7.923 1.00 96.62 86 GLN A C 1
ATOM 619 O O . GLN A 1 86 ? -4.890 5.306 7.338 1.00 96.62 86 GLN A O 1
ATOM 624 N N . LEU A 1 87 ? -6.742 6.579 7.381 1.00 97.38 87 LEU A N 1
ATOM 625 C CA . LEU A 1 87 ? -6.621 7.086 6.004 1.00 97.38 87 LEU A CA 1
ATOM 626 C C . LEU A 1 87 ? -5.247 7.702 5.701 1.00 97.38 87 LEU A C 1
ATOM 628 O O . LEU A 1 87 ? -4.665 7.429 4.651 1.00 97.38 87 LEU A O 1
ATOM 632 N N . ALA A 1 88 ? -4.704 8.503 6.624 1.00 97.62 88 ALA A N 1
ATOM 633 C CA . ALA A 1 88 ? -3.412 9.163 6.436 1.00 97.62 88 ALA A CA 1
ATOM 634 C C . ALA A 1 88 ? -2.257 8.150 6.363 1.00 97.62 88 ALA A C 1
ATOM 636 O O . ALA A 1 88 ? -1.431 8.222 5.453 1.00 97.62 88 ALA A O 1
ATOM 637 N N . ALA A 1 89 ? -2.238 7.165 7.268 1.00 97.31 89 ALA A N 1
ATOM 638 C CA . ALA A 1 89 ? -1.226 6.110 7.282 1.00 97.31 89 ALA A CA 1
ATOM 639 C C . ALA A 1 89 ? -1.336 5.197 6.050 1.00 97.31 89 ALA A C 1
ATOM 641 O O . ALA A 1 89 ? -0.324 4.870 5.425 1.00 97.31 89 ALA A O 1
ATOM 642 N N . GLY A 1 90 ? -2.564 4.834 5.658 1.00 98.00 90 GLY A N 1
ATOM 643 C CA . GLY A 1 90 ? -2.826 4.074 4.436 1.00 98.00 90 GLY A CA 1
ATOM 644 C C . GLY A 1 90 ? -2.342 4.809 3.185 1.00 98.00 90 GLY A C 1
ATOM 645 O O . GLY A 1 90 ? -1.643 4.230 2.352 1.00 98.00 90 GLY A O 1
ATOM 646 N N . CYS A 1 91 ? -2.629 6.110 3.087 1.00 98.50 91 CYS A N 1
ATOM 647 C CA . CYS A 1 91 ? -2.158 6.961 1.996 1.00 98.50 91 CYS A CA 1
ATOM 648 C C . CYS A 1 91 ? -0.639 7.075 1.952 1.00 98.50 91 CYS A C 1
ATOM 650 O O . CYS A 1 91 ? -0.057 7.000 0.870 1.00 98.50 91 CYS A O 1
ATOM 652 N N . GLU A 1 92 ? 0.021 7.239 3.096 1.00 98.50 92 GLU A N 1
ATOM 653 C CA . GLU A 1 92 ? 1.479 7.330 3.147 1.00 98.50 92 GLU A CA 1
ATOM 654 C C . GLU A 1 92 ? 2.139 6.057 2.594 1.00 98.50 92 GLU A C 1
ATOM 656 O O . GLU A 1 92 ? 3.037 6.139 1.754 1.00 98.50 92 GLU A O 1
ATOM 661 N N . LEU A 1 93 ? 1.655 4.875 2.987 1.00 98.56 93 LEU A N 1
ATOM 662 C CA . LEU A 1 93 ? 2.180 3.601 2.483 1.00 98.56 93 LEU A CA 1
ATOM 663 C C . LEU A 1 93 ? 1.855 3.378 1.000 1.00 98.56 93 LEU A C 1
ATOM 665 O O . LEU A 1 93 ? 2.731 2.963 0.236 1.00 98.56 93 LEU A O 1
ATOM 669 N N . ALA A 1 94 ? 0.633 3.697 0.572 1.00 98.44 94 ALA A N 1
ATOM 670 C CA . ALA A 1 94 ? 0.212 3.545 -0.818 1.00 98.44 94 ALA A CA 1
ATOM 671 C C . ALA A 1 94 ? 0.969 4.492 -1.767 1.00 98.44 94 ALA A C 1
ATOM 673 O O . ALA A 1 94 ? 1.433 4.084 -2.830 1.00 98.44 94 ALA A O 1
ATOM 674 N N . THR A 1 95 ? 1.146 5.757 -1.382 1.00 98.31 95 THR A N 1
ATOM 675 C CA . THR A 1 95 ? 1.911 6.733 -2.178 1.00 98.31 95 THR A CA 1
ATOM 676 C C . THR A 1 95 ? 3.404 6.422 -2.180 1.00 98.31 95 THR A C 1
ATOM 678 O O . THR A 1 95 ? 4.054 6.604 -3.213 1.00 98.31 95 THR A O 1
ATOM 681 N N . LEU A 1 96 ? 3.951 5.880 -1.083 1.00 98.06 96 LEU A N 1
ATOM 682 C CA . LEU A 1 96 ? 5.311 5.347 -1.063 1.00 98.06 96 LEU A CA 1
ATOM 683 C C . LEU A 1 96 ? 5.462 4.202 -2.071 1.00 98.06 96 LEU A C 1
ATOM 685 O O . LEU A 1 96 ? 6.400 4.237 -2.860 1.00 98.06 96 LEU A O 1
ATOM 689 N N . LEU A 1 97 ? 4.535 3.238 -2.106 1.00 98.19 97 LEU A N 1
ATOM 690 C CA . LEU A 1 97 ? 4.552 2.143 -3.086 1.00 98.19 97 LEU A CA 1
ATOM 691 C C . LEU A 1 97 ? 4.603 2.673 -4.525 1.00 98.19 97 LEU A C 1
ATOM 693 O O . LEU A 1 97 ? 5.505 2.314 -5.284 1.00 98.19 97 LEU A O 1
ATOM 697 N N . VAL A 1 98 ? 3.692 3.585 -4.872 1.00 97.69 98 VAL A N 1
ATOM 698 C CA . VAL A 1 98 ? 3.631 4.182 -6.215 1.00 97.69 98 VAL A CA 1
ATOM 699 C C . VAL A 1 98 ? 4.907 4.963 -6.543 1.00 97.69 98 VAL A C 1
ATOM 701 O O . VAL A 1 98 ? 5.431 4.855 -7.650 1.00 97.69 98 VAL A O 1
ATOM 704 N N . SER A 1 99 ? 5.463 5.701 -5.580 1.00 95.25 99 SER A N 1
ATOM 705 C CA . SER A 1 99 ? 6.721 6.438 -5.773 1.00 95.25 99 SER A CA 1
ATOM 706 C C . SER A 1 99 ? 7.883 5.501 -6.112 1.00 95.25 99 SER A C 1
ATOM 708 O O . SER A 1 99 ? 8.721 5.828 -6.949 1.00 95.25 99 SER A O 1
ATOM 710 N N . ARG A 1 100 ? 7.914 4.295 -5.535 1.00 94.12 100 ARG A N 1
ATOM 711 C CA . ARG A 1 100 ? 8.947 3.294 -5.847 1.00 94.12 100 ARG A CA 1
ATOM 712 C C . ARG A 1 100 ? 8.779 2.674 -7.220 1.00 94.12 100 ARG A C 1
ATOM 714 O O . ARG A 1 100 ? 9.779 2.381 -7.872 1.00 94.12 100 ARG A O 1
ATOM 721 N N . TRP A 1 101 ? 7.547 2.513 -7.685 1.00 95.31 101 TRP A N 1
ATOM 722 C CA . TRP A 1 101 ? 7.307 2.133 -9.071 1.00 95.31 101 TRP A CA 1
ATOM 723 C C . TRP A 1 101 ? 7.791 3.203 -10.051 1.00 95.31 101 TRP A C 1
ATOM 725 O O . TRP A 1 101 ? 8.377 2.844 -11.069 1.00 95.31 101 TRP A O 1
ATOM 735 N N . VAL A 1 102 ? 7.631 4.494 -9.730 1.00 93.31 102 VAL A N 1
ATOM 736 C CA . VAL A 1 102 ? 8.206 5.593 -10.531 1.00 93.31 102 VAL A CA 1
ATOM 737 C C . VAL A 1 102 ? 9.731 5.503 -10.562 1.00 93.31 1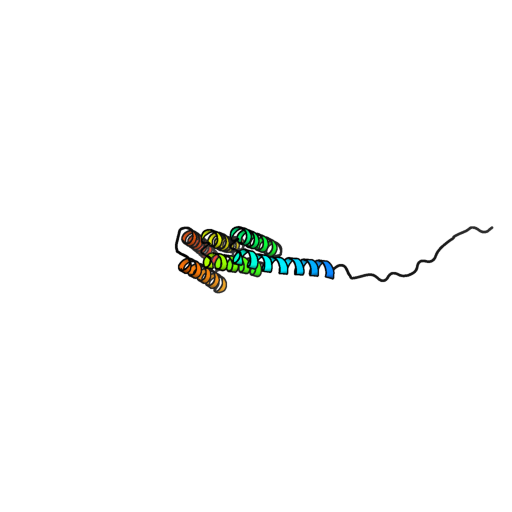02 VAL A C 1
ATOM 739 O O . VAL A 1 102 ? 10.311 5.444 -11.640 1.00 93.31 102 VAL A O 1
ATOM 742 N N . GLU A 1 103 ? 10.389 5.430 -9.402 1.00 91.25 103 GLU A N 1
ATOM 743 C CA . GLU A 1 103 ? 11.858 5.362 -9.318 1.00 91.25 103 GLU A CA 1
ATOM 744 C C . GLU A 1 103 ? 12.459 4.179 -10.090 1.00 91.25 103 GLU A C 1
ATOM 746 O O . GLU A 1 103 ? 13.567 4.269 -10.615 1.00 91.25 103 GLU A O 1
ATOM 751 N N . ARG A 1 104 ? 11.735 3.057 -10.151 1.00 90.56 104 ARG A N 1
ATOM 752 C CA . ARG A 1 104 ? 12.176 1.837 -10.836 1.00 90.56 104 ARG A CA 1
ATOM 753 C C . ARG A 1 104 ? 11.714 1.739 -12.289 1.00 90.56 104 ARG A C 1
ATOM 755 O O . ARG A 1 104 ? 12.013 0.728 -12.921 1.00 90.56 104 ARG A O 1
ATOM 762 N N . ASN A 1 105 ? 10.985 2.731 -12.804 1.00 90.88 105 ASN A N 1
ATOM 763 C CA . ASN A 1 105 ? 10.312 2.663 -14.105 1.00 90.88 105 ASN A CA 1
ATOM 764 C C . ASN A 1 105 ? 9.486 1.372 -14.263 1.00 90.88 105 ASN A C 1
ATOM 766 O O . ASN A 1 105 ? 9.557 0.689 -15.284 1.00 90.88 105 ASN A O 1
ATOM 770 N N . ALA A 1 106 ? 8.747 0.987 -13.217 1.00 90.38 106 ALA A N 1
ATOM 771 C CA . ALA A 1 106 ? 7.941 -0.225 -13.255 1.00 90.38 106 ALA A CA 1
ATOM 772 C C . ALA A 1 106 ? 6.827 -0.082 -14.312 1.00 90.38 106 ALA A C 1
ATOM 774 O O . ALA A 1 106 ? 6.123 0.936 -14.302 1.00 90.38 106 ALA A O 1
ATOM 775 N N . PRO A 1 107 ? 6.652 -1.075 -15.204 1.00 90.81 107 PRO A N 1
ATOM 776 C CA . PRO A 1 107 ? 5.674 -0.998 -16.279 1.00 90.81 107 PRO A CA 1
ATOM 777 C C . PRO A 1 107 ? 4.248 -1.137 -15.749 1.00 90.81 107 PRO A C 1
ATOM 779 O O . PRO A 1 107 ? 3.999 -1.804 -14.738 1.00 90.81 107 PRO A O 1
ATOM 782 N N . ALA A 1 108 ? 3.298 -0.565 -16.487 1.00 92.44 108 ALA A N 1
ATOM 783 C CA . ALA A 1 108 ? 1.893 -0.869 -16.275 1.00 92.44 108 ALA A CA 1
ATOM 784 C C . ALA A 1 108 ? 1.639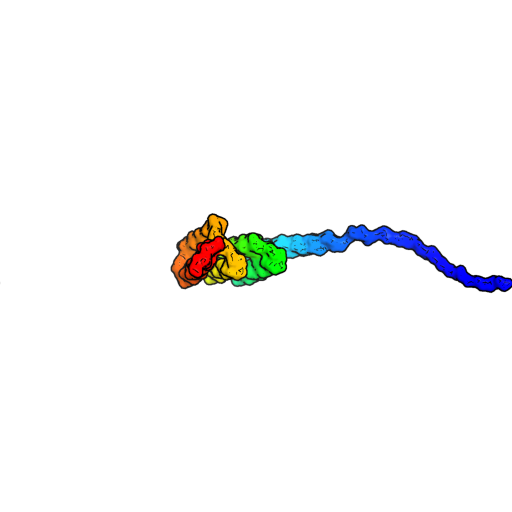 -2.348 -16.615 1.00 92.44 108 ALA A C 1
ATOM 786 O O . ALA A 1 108 ? 1.958 -2.820 -17.704 1.00 92.44 108 ALA A O 1
ATOM 787 N N . SER A 1 109 ? 1.094 -3.086 -15.654 1.00 92.44 109 SER A N 1
ATOM 788 C CA . SER A 1 109 ? 0.791 -4.516 -15.759 1.00 92.44 109 SER A CA 1
ATOM 789 C C . SER A 1 109 ? -0.446 -4.873 -14.939 1.00 92.44 109 SER A C 1
ATOM 791 O O . SER A 1 109 ? -0.813 -4.141 -14.012 1.00 92.44 109 SER A O 1
ATOM 793 N N . ASP A 1 110 ? -1.028 -6.042 -15.200 1.00 93.56 110 ASP A N 1
ATOM 794 C CA . ASP A 1 110 ? -2.178 -6.555 -14.445 1.00 93.56 110 ASP A CA 1
ATOM 795 C C . ASP A 1 110 ? -1.901 -6.629 -12.938 1.00 93.56 110 ASP A C 1
ATOM 797 O O . ASP A 1 110 ? -2.776 -6.330 -12.127 1.00 93.56 110 ASP A O 1
ATOM 801 N N . ALA A 1 111 ? -0.666 -6.949 -12.539 1.00 92.94 111 ALA A N 1
ATOM 802 C CA . ALA A 1 111 ? -0.268 -7.003 -11.133 1.00 92.94 111 ALA A CA 1
ATOM 803 C C . ALA A 1 111 ? -0.315 -5.617 -10.464 1.00 92.94 111 ALA A C 1
ATOM 805 O O . ALA A 1 111 ? -0.881 -5.456 -9.376 1.00 92.94 111 ALA A O 1
ATOM 806 N N . THR A 1 112 ? 0.240 -4.597 -11.126 1.00 94.50 112 THR A N 1
ATOM 807 C CA . THR A 1 112 ? 0.192 -3.211 -10.631 1.00 94.50 112 THR A CA 1
ATOM 808 C C . THR A 1 112 ? -1.235 -2.659 -10.631 1.00 94.50 112 THR A C 1
ATOM 810 O O . THR A 1 112 ? -1.640 -2.028 -9.657 1.00 94.50 112 THR A O 1
ATOM 813 N N . ALA A 1 113 ? -2.031 -2.968 -11.661 1.00 95.50 113 ALA A N 1
ATOM 814 C CA . ALA A 1 113 ? -3.430 -2.563 -11.757 1.00 95.50 113 ALA A CA 1
ATOM 815 C C . ALA A 1 113 ? -4.284 -3.210 -10.657 1.00 95.50 113 ALA A C 1
ATOM 817 O O . ALA A 1 113 ? -5.025 -2.515 -9.966 1.00 95.50 113 ALA A O 1
ATOM 818 N N . THR A 1 114 ? -4.109 -4.513 -10.422 1.00 97.31 114 THR A N 1
ATOM 819 C CA . THR A 1 114 ? -4.777 -5.246 -9.334 1.00 97.31 114 THR A CA 1
ATOM 820 C C . THR A 1 114 ? -4.429 -4.648 -7.974 1.00 97.31 114 THR A C 1
ATOM 822 O O . THR A 1 114 ? -5.303 -4.457 -7.131 1.00 97.31 114 THR A O 1
ATOM 825 N N . THR A 1 115 ? -3.156 -4.315 -7.753 1.00 97.75 115 THR A N 1
ATOM 826 C CA . THR A 1 115 ? -2.707 -3.710 -6.491 1.00 97.75 115 THR A CA 1
ATOM 827 C C . THR A 1 115 ? -3.333 -2.330 -6.275 1.00 97.75 115 THR A C 1
ATOM 829 O O . THR A 1 115 ? -3.849 -2.059 -5.191 1.00 97.75 115 THR A O 1
ATOM 832 N N . LEU A 1 116 ? -3.346 -1.477 -7.306 1.00 98.12 116 LEU A N 1
ATOM 833 C CA . LEU A 1 116 ? -3.992 -0.163 -7.247 1.00 98.12 116 LEU A CA 1
ATOM 834 C C . LEU A 1 116 ? -5.502 -0.268 -7.015 1.00 98.12 116 LEU A C 1
ATOM 836 O O . LEU A 1 116 ? -6.031 0.482 -6.198 1.00 98.12 116 LEU A O 1
ATOM 840 N N . GLY A 1 117 ? -6.174 -1.206 -7.689 1.00 98.25 117 GLY A N 1
ATOM 841 C CA . GLY A 1 117 ? -7.606 -1.462 -7.524 1.00 98.25 117 GLY A CA 1
ATOM 842 C C . GLY A 1 117 ? -7.953 -1.849 -6.090 1.00 98.25 117 GLY A C 1
ATOM 843 O O . GLY A 1 117 ? -8.779 -1.198 -5.463 1.00 98.25 117 GLY A O 1
ATOM 844 N N . ARG A 1 118 ? -7.225 -2.812 -5.510 1.00 98.62 118 ARG A N 1
ATOM 845 C CA . ARG A 1 118 ? -7.434 -3.229 -4.112 1.00 98.62 118 ARG A CA 1
ATOM 846 C C . ARG A 1 118 ? -7.277 -2.076 -3.119 1.00 98.62 118 ARG A C 1
ATOM 848 O O . ARG A 1 118 ? -8.069 -1.959 -2.190 1.00 98.62 118 ARG A O 1
ATOM 855 N N . ILE A 1 119 ? -6.260 -1.231 -3.300 1.00 98.56 119 ILE A N 1
ATOM 856 C CA . ILE A 1 119 ? -6.043 -0.068 -2.427 1.00 98.56 119 ILE A CA 1
ATOM 857 C C . ILE A 1 119 ? -7.153 0.972 -2.628 1.00 98.56 119 ILE A C 1
ATOM 859 O O . ILE A 1 119 ? -7.634 1.545 -1.653 1.00 98.56 119 ILE A O 1
ATOM 863 N N . ASN A 1 120 ? -7.584 1.203 -3.871 1.00 98.50 120 ASN A N 1
ATOM 864 C CA . ASN A 1 120 ? -8.706 2.089 -4.163 1.00 98.50 120 ASN A CA 1
ATOM 865 C C . ASN A 1 120 ? -9.991 1.622 -3.471 1.00 98.50 120 ASN A C 1
ATOM 867 O O . ASN A 1 120 ? -10.654 2.428 -2.824 1.00 98.50 120 ASN A O 1
ATOM 871 N N . ASP A 1 121 ? -10.313 0.336 -3.566 1.00 98.50 121 ASP A N 1
ATOM 872 C CA . ASP A 1 121 ? -11.517 -0.228 -2.955 1.00 98.50 121 ASP A CA 1
ATOM 873 C C . ASP A 1 121 ? -11.465 -0.109 -1.427 1.00 98.50 121 ASP A C 1
ATOM 875 O O . ASP A 1 121 ? -12.455 0.263 -0.798 1.00 98.50 121 ASP A O 1
ATOM 879 N N . ALA A 1 122 ? -10.288 -0.320 -0.828 1.00 98.38 122 ALA A N 1
ATOM 880 C CA . ALA A 1 122 ? -10.078 -0.106 0.601 1.00 98.38 122 ALA A CA 1
ATOM 881 C C . ALA A 1 122 ? -10.271 1.364 1.016 1.00 98.38 122 ALA A C 1
ATOM 883 O O . ALA A 1 122 ? -10.879 1.628 2.051 1.00 98.38 122 ALA A O 1
ATOM 884 N N . PHE A 1 123 ? -9.822 2.333 0.209 1.00 98.19 123 PHE A N 1
ATOM 885 C CA . PHE A 1 123 ? -10.117 3.750 0.453 1.00 98.19 123 PHE A CA 1
ATOM 886 C C . PHE A 1 123 ? -11.610 4.054 0.355 1.00 98.19 123 PHE A C 1
ATOM 888 O O . PHE A 1 123 ? -12.143 4.756 1.209 1.00 98.19 123 PHE A O 1
ATOM 895 N N . VAL A 1 124 ? -12.291 3.527 -0.664 1.00 97.69 124 VAL A N 1
ATOM 896 C CA . VAL A 1 124 ? -13.739 3.717 -0.830 1.00 97.69 124 VAL A CA 1
ATOM 897 C C . VAL A 1 124 ? -14.495 3.157 0.376 1.00 97.69 124 VAL A C 1
ATOM 899 O O . VAL A 1 124 ? -15.414 3.810 0.866 1.00 97.69 124 VAL A O 1
ATOM 902 N N . ALA A 1 125 ? -14.080 1.997 0.891 1.00 97.62 125 ALA A N 1
ATOM 903 C CA . ALA A 1 125 ? -14.684 1.384 2.070 1.00 97.62 125 ALA A CA 1
ATOM 904 C C . ALA A 1 125 ? -14.396 2.162 3.368 1.00 97.62 125 ALA A C 1
ATOM 906 O O . ALA A 1 125 ? -15.280 2.297 4.211 1.00 97.62 125 ALA A O 1
ATOM 907 N N . ALA A 1 126 ? -13.175 2.680 3.532 1.00 95.06 126 ALA A N 1
ATOM 908 C CA . ALA A 1 126 ? -12.748 3.399 4.735 1.00 95.06 126 ALA A CA 1
ATOM 909 C C . ALA A 1 126 ? -13.225 4.864 4.782 1.00 95.06 126 ALA A C 1
ATOM 911 O O . ALA A 1 126 ? -13.365 5.439 5.861 1.00 95.06 126 ALA A O 1
ATOM 912 N N . GLY A 1 127 ? -13.455 5.475 3.618 1.00 90.81 127 GLY A N 1
ATOM 913 C CA . GLY A 1 127 ? -13.875 6.863 3.462 1.00 90.81 127 GLY A CA 1
ATOM 914 C C . GLY A 1 127 ? -13.055 7.606 2.406 1.00 90.81 127 GLY A C 1
ATOM 915 O O . GLY A 1 127 ? -11.823 7.625 2.427 1.00 90.81 127 GLY A O 1
ATOM 916 N N . THR A 1 128 ? -13.749 8.280 1.489 1.00 90.38 128 THR A N 1
ATOM 917 C CA . THR A 1 128 ? -13.120 9.086 0.437 1.00 90.38 128 THR A CA 1
ATOM 918 C C . THR A 1 128 ? -12.807 10.495 0.947 1.00 90.38 128 THR A C 1
ATOM 920 O O . THR A 1 128 ? -13.674 11.159 1.515 1.00 90.38 128 THR A O 1
ATOM 923 N N . GLY A 1 129 ? -11.588 10.982 0.713 1.00 92.56 129 GLY A N 1
ATOM 924 C CA . GLY A 1 129 ? -11.125 12.287 1.192 1.00 92.56 129 GLY A CA 1
ATOM 925 C C . GLY A 1 129 ? -9.843 12.755 0.504 1.00 92.56 129 GLY A C 1
ATOM 926 O O . GLY A 1 129 ? -9.468 12.249 -0.557 1.00 92.56 129 GLY A O 1
ATOM 927 N N . LYS A 1 130 ? -9.141 13.719 1.112 1.00 97.38 130 LYS A N 1
ATOM 928 C CA . LYS A 1 130 ? -7.893 14.279 0.552 1.00 97.38 130 LYS A CA 1
ATOM 929 C C . LYS A 1 130 ? -6.795 13.218 0.399 1.00 97.38 130 LYS A C 1
ATOM 931 O O . LYS A 1 130 ? -6.010 13.279 -0.545 1.00 97.38 130 LYS A O 1
ATOM 936 N N . GLU A 1 131 ? -6.760 12.236 1.294 1.00 98.25 131 GLU A N 1
ATOM 937 C CA . GLU A 1 131 ? -5.840 11.099 1.283 1.00 98.25 131 GLU A CA 1
ATOM 938 C C . GLU A 1 131 ? -6.078 10.214 0.055 1.00 98.25 131 GLU A C 1
ATOM 940 O O . GLU A 1 131 ? -5.160 9.956 -0.722 1.00 98.25 131 GLU A O 1
ATOM 945 N N . HIS A 1 132 ? -7.335 9.829 -0.182 1.00 98.31 132 HIS A N 1
ATOM 946 C CA . HIS A 1 132 ? -7.716 9.038 -1.353 1.00 98.31 132 HIS A CA 1
ATOM 947 C C . HIS A 1 132 ? -7.401 9.781 -2.656 1.00 98.31 132 HIS A C 1
ATOM 949 O O . HIS A 1 132 ? -6.776 9.216 -3.552 1.00 98.31 132 HIS A O 1
ATOM 955 N N . ALA A 1 133 ? -7.731 11.075 -2.734 1.00 97.94 133 ALA A N 1
ATOM 956 C CA . ALA A 1 133 ? -7.400 11.910 -3.888 1.00 97.94 133 ALA A CA 1
ATOM 957 C C . ALA A 1 133 ? -5.881 12.012 -4.125 1.00 97.94 133 ALA A C 1
ATOM 959 O O . ALA A 1 133 ? -5.425 11.962 -5.269 1.00 97.94 133 ALA A O 1
ATOM 960 N N . SER A 1 134 ? -5.089 12.114 -3.054 1.00 97.94 134 SER A N 1
ATOM 961 C CA . SER A 1 134 ? -3.623 12.154 -3.133 1.00 97.94 134 SER A CA 1
ATOM 962 C C . SER A 1 134 ? -3.054 10.847 -3.683 1.00 97.94 134 SER A C 1
ATOM 964 O O . SER A 1 134 ? -2.195 10.874 -4.569 1.00 97.94 134 SER A O 1
ATOM 966 N N . PHE A 1 135 ? -3.571 9.707 -3.218 1.00 98.38 135 PHE A N 1
ATOM 967 C CA . PHE A 1 135 ? -3.225 8.394 -3.757 1.00 98.38 135 PHE A CA 1
ATOM 968 C C . PHE A 1 135 ? -3.589 8.269 -5.245 1.00 98.38 135 PHE A C 1
ATOM 970 O O . PHE A 1 135 ? -2.728 7.909 -6.051 1.00 98.38 135 PHE A O 1
ATOM 977 N N . LEU A 1 136 ? -4.818 8.625 -5.635 1.00 98.12 136 LEU A N 1
ATOM 978 C CA . LEU A 1 136 ? -5.261 8.564 -7.033 1.00 98.12 136 LEU A CA 1
ATOM 979 C C . LEU A 1 136 ? -4.404 9.452 -7.940 1.00 98.12 136 LEU A C 1
ATOM 981 O O . LEU A 1 136 ? -3.994 9.028 -9.020 1.00 98.12 136 LEU A O 1
ATOM 985 N N . LEU A 1 137 ? -4.073 10.665 -7.492 1.00 97.12 137 LEU A N 1
ATOM 986 C CA . LEU A 1 137 ? -3.209 11.567 -8.246 1.00 97.12 137 LEU A CA 1
ATOM 987 C C . LEU A 1 137 ? -1.804 10.980 -8.433 1.00 97.12 137 LEU A C 1
ATOM 989 O O . LEU A 1 137 ? -1.240 11.098 -9.523 1.00 97.12 137 LEU A O 1
ATOM 993 N N . ALA A 1 138 ? -1.240 10.344 -7.403 1.00 96.81 138 ALA A N 1
ATOM 994 C CA . ALA A 1 138 ? 0.038 9.647 -7.515 1.00 96.81 138 ALA A CA 1
ATOM 995 C C . ALA A 1 138 ? -0.046 8.485 -8.520 1.00 96.81 138 ALA A C 1
ATOM 997 O O . ALA A 1 138 ? 0.810 8.383 -9.401 1.00 96.81 138 ALA A O 1
ATOM 998 N N . ALA A 1 139 ? -1.098 7.664 -8.446 1.00 96.81 139 ALA A N 1
ATOM 999 C CA . ALA A 1 139 ? -1.313 6.530 -9.345 1.00 96.81 139 ALA A CA 1
ATOM 1000 C C . ALA A 1 139 ? -1.482 6.965 -10.813 1.00 96.81 139 ALA A C 1
ATOM 1002 O O . ALA A 1 139 ? -0.850 6.392 -11.698 1.00 96.81 139 ALA A O 1
ATOM 1003 N N . ILE A 1 140 ? -2.263 8.020 -11.075 1.00 94.62 140 ILE A N 1
ATOM 1004 C CA . ILE A 1 140 ? -2.449 8.594 -12.421 1.00 94.62 140 ILE A CA 1
ATOM 1005 C C . ILE A 1 140 ? -1.139 9.175 -12.956 1.00 94.62 140 ILE A C 1
ATOM 1007 O O . ILE A 1 140 ? -0.815 9.020 -14.134 1.00 94.62 140 ILE A O 1
ATOM 1011 N N . LYS A 1 141 ? -0.377 9.880 -12.112 1.00 92.56 141 LYS A N 1
ATOM 1012 C CA . LYS A 1 141 ? 0.933 10.404 -12.514 1.00 92.56 141 LYS A CA 1
ATOM 1013 C C . LYS A 1 141 ? 1.863 9.261 -12.895 1.00 92.56 141 LYS A C 1
ATOM 1015 O O . LYS A 1 141 ? 2.467 9.331 -13.958 1.00 92.56 141 LYS A O 1
ATOM 1020 N N . TRP A 1 142 ? 1.948 8.213 -12.081 1.00 94.94 142 TRP A N 1
ATOM 1021 C CA . TRP A 1 142 ? 2.758 7.041 -12.400 1.00 94.94 142 TRP A CA 1
ATOM 1022 C C . TRP A 1 142 ? 2.299 6.357 -13.696 1.00 94.94 142 TRP A C 1
ATOM 1024 O O . TRP A 1 142 ? 3.135 6.126 -14.567 1.00 94.94 142 TRP A O 1
ATOM 1034 N N . SER A 1 143 ? 0.998 6.114 -13.890 1.00 92.56 143 SER A N 1
ATOM 1035 C CA . SER A 1 143 ? 0.500 5.358 -15.051 1.00 92.56 143 SER A CA 1
ATOM 1036 C C . SER A 1 143 ? 0.819 6.025 -16.393 1.00 92.56 143 SER A C 1
ATOM 1038 O O . SER A 1 143 ? 1.121 5.335 -17.366 1.00 92.56 143 SER A O 1
ATOM 1040 N N . LYS A 1 144 ? 0.852 7.363 -16.440 1.00 87.50 144 LYS A N 1
ATOM 1041 C CA . LYS A 1 144 ? 1.284 8.126 -17.626 1.00 87.50 144 LYS A CA 1
ATOM 1042 C C . LYS A 1 144 ? 2.740 7.864 -18.019 1.00 87.50 144 LYS A C 1
ATOM 1044 O O . LYS A 1 144 ? 3.054 7.902 -19.202 1.00 87.50 144 LYS A O 1
ATOM 1049 N N . HIS A 1 145 ? 3.612 7.609 -17.045 1.00 78.38 145 HIS A N 1
ATOM 1050 C CA . HIS A 1 145 ? 5.021 7.284 -17.288 1.00 78.38 145 HIS A CA 1
ATOM 1051 C C . HIS A 1 145 ? 5.210 5.778 -17.524 1.00 78.38 145 HIS A C 1
ATOM 1053 O O . HIS A 1 145 ? 6.017 5.381 -18.357 1.00 78.38 145 HIS A O 1
ATOM 1059 N N . ALA A 1 146 ? 4.426 4.943 -16.837 1.00 80.44 146 ALA A N 1
ATOM 1060 C CA . ALA A 1 146 ? 4.493 3.485 -16.915 1.00 80.44 146 ALA A CA 1
ATOM 1061 C C . ALA A 1 146 ? 3.923 2.903 -18.221 1.00 80.44 146 ALA A C 1
ATOM 1063 O O . ALA A 1 146 ? 4.283 1.793 -18.605 1.00 80.44 146 ALA A O 1
ATOM 1064 N N . GLY A 1 147 ? 3.030 3.643 -18.890 1.00 61.88 147 GLY A N 1
ATOM 1065 C CA . GLY A 1 147 ? 2.489 3.327 -20.215 1.00 61.88 147 GLY A CA 1
ATOM 1066 C C . GLY A 1 147 ? 3.333 3.845 -21.384 1.00 61.88 147 GLY A C 1
ATOM 1067 O O . GLY A 1 147 ? 2.889 3.768 -22.529 1.00 61.88 147 GLY A O 1
ATOM 1068 N N . GLY A 1 148 ? 4.525 4.397 -21.122 1.00 53.06 148 GLY A N 1
ATOM 1069 C CA . GLY A 1 148 ? 5.464 4.781 -22.169 1.00 53.06 148 GLY A CA 1
ATOM 1070 C C . GLY A 1 148 ? 5.921 3.549 -22.946 1.00 53.06 148 GLY A C 1
ATOM 1071 O O . GLY A 1 148 ? 6.732 2.769 -22.454 1.00 53.06 148 GLY A O 1
ATOM 1072 N N . LEU A 1 149 ? 5.384 3.375 -24.154 1.00 42.88 149 LEU A N 1
ATOM 1073 C CA . LEU A 1 149 ? 5.863 2.409 -25.138 1.00 42.88 149 LEU A CA 1
ATOM 1074 C C . LEU A 1 149 ? 7.402 2.472 -25.228 1.00 42.88 149 LEU A C 1
ATOM 1076 O O . LEU A 1 149 ? 7.941 3.563 -25.442 1.00 42.88 149 LEU A O 1
ATOM 1080 N N . PRO A 1 150 ? 8.126 1.342 -25.130 1.00 42.25 150 PRO A N 1
ATOM 1081 C CA . PRO A 1 150 ? 9.523 1.286 -25.536 1.00 42.25 150 PRO A CA 1
ATOM 1082 C C . PRO A 1 150 ? 9.570 1.378 -27.070 1.00 42.25 150 PRO A C 1
ATOM 1084 O O . PRO A 1 150 ? 9.584 0.366 -27.760 1.00 42.25 150 PRO A O 1
ATOM 1087 N N . GLY A 1 151 ? 9.485 2.593 -27.614 1.00 43.97 151 GLY A N 1
ATOM 1088 C CA . GLY A 1 151 ? 9.431 2.807 -29.065 1.00 43.97 151 GLY A CA 1
ATOM 1089 C C . GLY A 1 151 ? 8.787 4.120 -29.497 1.00 43.97 151 GLY A C 1
ATOM 1090 O O . GLY A 1 151 ? 8.077 4.148 -30.495 1.00 43.97 151 GLY A O 1
ATOM 1091 N N . GLY A 1 152 ? 8.981 5.198 -28.740 1.00 38.47 152 GLY A N 1
ATOM 1092 C CA . GLY A 1 152 ? 8.613 6.539 -29.183 1.00 38.47 152 GLY A CA 1
ATOM 1093 C C . GLY A 1 152 ? 9.763 7.209 -29.925 1.00 38.47 152 GLY A C 1
ATOM 1094 O O . GLY A 1 152 ? 10.321 8.164 -29.394 1.00 38.47 152 GLY A O 1
ATOM 1095 N N . ASP A 1 153 ? 10.106 6.718 -31.119 1.00 43.44 153 ASP A N 1
ATOM 1096 C CA . ASP A 1 153 ? 10.655 7.609 -32.146 1.00 43.44 153 ASP A CA 1
ATOM 1097 C C . ASP A 1 153 ? 9.547 8.625 -32.472 1.00 43.44 153 ASP A C 1
ATOM 1099 O O . ASP A 1 153 ? 8.418 8.249 -32.807 1.00 43.44 153 ASP A O 1
ATOM 1103 N N . ARG A 1 154 ? 9.851 9.909 -32.294 1.00 41.62 154 ARG A N 1
ATOM 1104 C CA . ARG A 1 154 ? 9.076 11.037 -32.815 1.00 41.62 154 ARG A CA 1
ATOM 1105 C C . ARG A 1 154 ? 9.978 11.869 -33.699 1.00 41.62 154 ARG A C 1
ATOM 1107 O O . ARG A 1 154 ? 11.137 12.080 -33.280 1.00 41.62 154 ARG A O 1
#